Protein AF-G7SEZ0-F1 (afdb_monomer_lite)

Sequence (73 aa):
MVYTDKDRVDIAWKQYSNYSMGDVVKINDSQYTIGTVRKGLKDATGLDGYIVEEPDGNVTVLFQGSKGPGKEG

Structure (mmCIF, N/CA/C/O backbone):
data_AF-G7SEZ0-F1
#
_entry.id   AF-G7SEZ0-F1
#
loop_
_atom_site.group_PDB
_atom_site.id
_atom_site.type_symbol
_atom_site.label_atom_id
_atom_site.label_alt_id
_atom_site.label_comp_id
_atom_site.label_asym_id
_atom_site.label_entity_id
_atom_site.label_seq_id
_atom_site.pdbx_PDB_ins_code
_atom_site.Cartn_x
_atom_site.Cartn_y
_atom_site.Cartn_z
_atom_site.occupancy
_atom_site.B_iso_or_equiv
_atom_site.auth_seq_id
_atom_site.auth_comp_id
_atom_site.auth_asym_id
_atom_site.auth_atom_id
_atom_site.pdbx_PDB_model_num
ATOM 1 N N . MET A 1 1 ? 10.556 -8.892 -8.760 1.00 61.72 1 MET A N 1
ATOM 2 C CA . MET A 1 1 ? 11.231 -7.573 -8.702 1.00 61.72 1 MET A CA 1
ATOM 3 C C . MET A 1 1 ? 11.666 -7.348 -7.261 1.00 61.72 1 MET A C 1
ATOM 5 O O . MET A 1 1 ? 10.952 -7.797 -6.377 1.00 61.72 1 MET A O 1
ATOM 9 N N . VAL A 1 2 ? 12.830 -6.749 -7.005 1.00 81.00 2 VAL A N 1
ATOM 10 C CA . VAL A 1 2 ? 13.264 -6.434 -5.631 1.00 81.00 2 VAL A CA 1
ATOM 11 C C . VAL A 1 2 ? 13.048 -4.942 -5.408 1.00 81.00 2 VAL A C 1
ATOM 13 O O . VAL A 1 2 ? 13.616 -4.139 -6.142 1.00 81.00 2 VAL A O 1
ATOM 16 N N . TYR A 1 3 ? 12.213 -4.577 -4.435 1.00 84.69 3 TYR A N 1
ATOM 17 C CA . TYR A 1 3 ? 11.957 -3.179 -4.082 1.00 84.69 3 TYR A CA 1
ATOM 18 C C . TYR A 1 3 ? 13.210 -2.516 -3.497 1.00 84.69 3 TYR A C 1
ATOM 20 O O . TYR A 1 3 ? 13.869 -3.104 -2.632 1.00 84.69 3 TYR A O 1
ATOM 28 N N . THR A 1 4 ? 13.511 -1.289 -3.931 1.00 90.31 4 THR A N 1
ATOM 29 C CA . THR A 1 4 ? 14.537 -0.451 -3.291 1.00 90.31 4 THR A CA 1
ATOM 30 C C . THR A 1 4 ? 14.053 0.053 -1.930 1.00 90.31 4 THR A C 1
ATOM 32 O O . THR A 1 4 ? 12.861 0.002 -1.623 1.00 90.31 4 THR A O 1
ATOM 35 N N . ASP A 1 5 ? 14.951 0.595 -1.105 1.00 92.50 5 ASP A N 1
ATOM 36 C CA . ASP A 1 5 ? 14.544 1.192 0.175 1.00 92.50 5 ASP A CA 1
ATOM 37 C C . ASP A 1 5 ? 13.594 2.380 -0.015 1.00 92.50 5 ASP A C 1
ATOM 39 O O . ASP A 1 5 ? 12.646 2.540 0.753 1.00 92.50 5 ASP A O 1
ATOM 43 N N . LYS A 1 6 ? 13.770 3.163 -1.088 1.00 90.69 6 LYS A N 1
ATOM 44 C CA . LYS A 1 6 ? 12.818 4.220 -1.440 1.00 90.69 6 LYS A CA 1
ATOM 45 C C . LYS A 1 6 ? 11.457 3.650 -1.836 1.00 90.69 6 LYS A C 1
ATOM 47 O O . LYS A 1 6 ? 10.446 4.159 -1.361 1.00 90.69 6 LYS A O 1
ATOM 52 N N . ASP A 1 7 ? 11.418 2.593 -2.647 1.00 91.19 7 ASP A N 1
ATOM 53 C CA . ASP A 1 7 ? 10.151 1.954 -3.018 1.00 91.19 7 ASP A CA 1
ATOM 54 C C . ASP A 1 7 ? 9.426 1.427 -1.774 1.00 91.19 7 ASP A C 1
ATOM 56 O O . ASP A 1 7 ? 8.226 1.627 -1.637 1.00 91.19 7 ASP A O 1
ATOM 60 N N . ARG A 1 8 ? 10.149 0.831 -0.816 1.00 90.12 8 ARG A N 1
ATOM 61 C CA . ARG A 1 8 ? 9.579 0.369 0.464 1.00 90.12 8 ARG A CA 1
ATOM 62 C C . ARG A 1 8 ? 8.972 1.508 1.282 1.00 90.12 8 A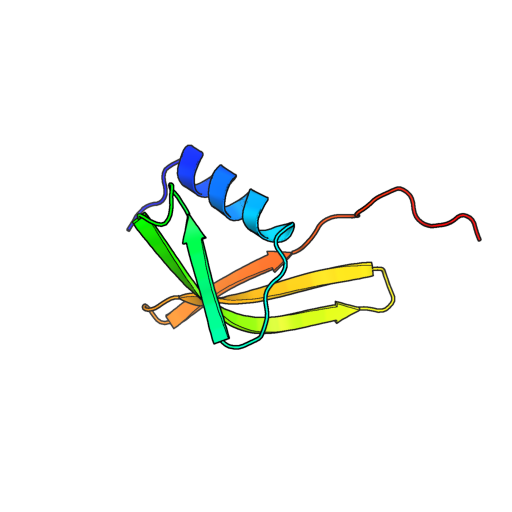RG A C 1
ATOM 64 O O . ARG A 1 8 ? 7.892 1.342 1.845 1.00 90.12 8 ARG A O 1
ATOM 71 N N . VAL A 1 9 ? 9.630 2.667 1.322 1.00 91.19 9 VAL A N 1
ATOM 72 C CA . VAL A 1 9 ? 9.076 3.874 1.956 1.00 91.19 9 VAL A CA 1
ATOM 73 C C . VAL A 1 9 ? 7.826 4.352 1.213 1.00 91.19 9 VAL A C 1
ATOM 75 O O . VAL A 1 9 ? 6.812 4.644 1.845 1.00 91.19 9 VAL A O 1
ATOM 78 N N . ASP A 1 10 ? 7.862 4.385 -0.119 1.00 92.25 10 ASP A N 1
ATOM 79 C CA . ASP A 1 10 ? 6.724 4.807 -0.938 1.00 92.25 10 ASP A CA 1
ATOM 80 C C . ASP A 1 10 ? 5.524 3.851 -0.771 1.00 92.25 10 ASP A C 1
ATOM 82 O O . ASP A 1 10 ? 4.387 4.321 -0.721 1.00 92.25 10 ASP A O 1
ATOM 86 N N . ILE A 1 11 ? 5.760 2.537 -0.621 1.00 90.94 11 ILE A N 1
ATOM 87 C CA . ILE A 1 11 ? 4.746 1.519 -0.283 1.00 90.94 11 ILE A CA 1
ATOM 88 C C . ILE A 1 11 ? 4.130 1.815 1.088 1.00 90.94 11 ILE A C 1
ATOM 90 O O . ILE A 1 11 ? 2.906 1.855 1.205 1.00 90.94 11 ILE A O 1
ATOM 94 N N . ALA A 1 12 ? 4.951 2.069 2.113 1.00 89.56 12 ALA A N 1
ATOM 95 C CA . ALA A 1 12 ? 4.465 2.367 3.461 1.00 89.56 12 ALA A CA 1
ATOM 96 C C . ALA A 1 12 ? 3.545 3.599 3.476 1.00 89.56 12 ALA A C 1
ATOM 98 O O . ALA A 1 12 ? 2.485 3.582 4.099 1.00 89.56 12 ALA A O 1
ATOM 99 N N . TRP A 1 13 ? 3.872 4.646 2.712 1.00 90.44 13 TRP A N 1
ATOM 100 C CA . TRP A 1 13 ? 3.013 5.829 2.592 1.00 90.44 13 TRP A CA 1
ATOM 101 C C . TRP A 1 13 ? 1.634 5.542 1.981 1.00 90.44 13 TRP A C 1
ATOM 103 O O . TRP A 1 13 ? 0.678 6.272 2.266 1.00 90.44 13 TRP A O 1
ATOM 113 N N . LYS A 1 14 ? 1.474 4.465 1.199 1.00 91.06 14 LYS A N 1
ATOM 114 C CA . LYS A 1 14 ? 0.169 4.086 0.630 1.00 91.06 14 LYS A CA 1
ATOM 115 C C . LYS A 1 14 ? -0.856 3.689 1.685 1.00 91.06 14 LYS A C 1
ATOM 117 O O . LYS A 1 14 ? -2.045 3.824 1.413 1.00 91.06 14 LYS A O 1
ATOM 122 N N . GLN A 1 15 ? -0.446 3.327 2.902 1.00 87.12 15 GLN A N 1
ATOM 123 C CA . GLN A 1 15 ? -1.383 3.047 3.998 1.00 87.12 15 GLN A CA 1
ATOM 124 C C . GLN A 1 15 ? -2.257 4.257 4.386 1.00 87.12 15 GLN A C 1
ATOM 126 O O . GLN A 1 15 ? -3.310 4.084 4.989 1.00 87.12 15 GLN A O 1
ATOM 131 N N . TYR A 1 16 ? -1.838 5.482 4.043 1.00 85.62 16 TYR A N 1
ATOM 132 C CA . TYR A 1 16 ? -2.597 6.713 4.299 1.00 85.62 16 TYR A CA 1
ATOM 133 C C . TYR A 1 16 ? -3.429 7.186 3.100 1.00 85.62 16 TYR A C 1
ATOM 135 O O . TYR A 1 16 ? -4.107 8.209 3.188 1.00 85.62 16 TYR A O 1
ATOM 143 N N . SER A 1 17 ? -3.388 6.460 1.981 1.00 89.56 17 SER A N 1
ATOM 144 C CA . SER A 1 17 ? -4.234 6.739 0.821 1.00 89.56 17 SER A CA 1
ATOM 145 C C . SER A 1 17 ? -5.648 6.186 1.026 1.00 89.56 17 SER A C 1
ATOM 147 O O . SER A 1 17 ? -5.884 5.289 1.838 1.00 89.56 17 SER A O 1
ATOM 149 N N . ASN A 1 18 ? -6.608 6.729 0.280 1.00 89.19 18 ASN A N 1
ATOM 150 C CA . ASN A 1 18 ? -7.979 6.231 0.273 1.00 89.19 18 ASN A CA 1
ATOM 151 C C . ASN A 1 18 ? -8.170 5.332 -0.944 1.00 89.19 18 ASN A C 1
ATOM 153 O O . ASN A 1 18 ? -8.037 5.811 -2.069 1.00 89.19 18 ASN A O 1
ATOM 157 N N . TYR A 1 19 ? -8.483 4.059 -0.705 1.00 92.12 19 TYR A N 1
ATOM 158 C CA . TYR A 1 19 ? -8.750 3.086 -1.759 1.00 92.12 19 TYR A CA 1
ATOM 159 C C . TYR A 1 19 ? -10.144 2.480 -1.642 1.00 92.12 19 TYR A C 1
ATOM 161 O O . TYR A 1 19 ? -10.684 2.297 -0.549 1.00 92.12 19 TYR A O 1
ATOM 169 N N . SER A 1 20 ? -10.683 2.107 -2.794 1.00 92.81 20 SER A N 1
ATOM 170 C CA . SER A 1 20 ? -11.859 1.265 -2.970 1.00 92.81 20 SER A CA 1
ATOM 171 C C . SER A 1 20 ? -11.459 -0.123 -3.473 1.00 92.81 20 SER A C 1
ATOM 173 O O . SER A 1 20 ? -10.351 -0.349 -3.962 1.00 92.81 20 SER A O 1
ATOM 175 N N . MET A 1 21 ? -12.371 -1.087 -3.347 1.00 93.50 21 MET A N 1
ATOM 176 C CA . MET A 1 21 ? -12.181 -2.410 -3.941 1.00 93.50 21 MET A CA 1
ATOM 177 C C . MET A 1 21 ? -12.013 -2.285 -5.462 1.00 93.50 21 MET A C 1
ATOM 179 O O . MET A 1 21 ? -12.826 -1.645 -6.122 1.00 93.50 21 MET A O 1
ATOM 183 N N . GLY A 1 22 ? -10.984 -2.931 -6.008 1.00 94.50 22 GLY A N 1
ATOM 184 C CA . GLY A 1 22 ? -10.628 -2.868 -7.426 1.00 94.50 22 GLY A CA 1
ATOM 185 C C . GLY A 1 22 ? -9.602 -1.789 -7.776 1.00 94.50 22 GLY A C 1
ATOM 186 O O . GLY A 1 22 ? -9.074 -1.817 -8.887 1.00 94.50 22 GLY A O 1
ATOM 187 N N . ASP A 1 23 ? -9.261 -0.891 -6.848 1.00 95.69 23 ASP A N 1
ATOM 188 C CA . ASP A 1 23 ? -8.263 0.144 -7.111 1.00 95.69 23 ASP A CA 1
ATOM 189 C C . ASP A 1 23 ? -6.869 -0.458 -7.301 1.00 95.69 23 ASP A C 1
ATOM 191 O O . ASP A 1 23 ? -6.459 -1.391 -6.606 1.00 95.69 23 ASP A O 1
ATOM 195 N N . VAL A 1 24 ? -6.115 0.112 -8.241 1.00 94.88 24 VAL A N 1
ATOM 196 C CA . VAL A 1 24 ? -4.725 -0.270 -8.496 1.00 94.88 24 VAL A CA 1
ATOM 197 C C . VAL A 1 24 ? -3.803 0.573 -7.625 1.00 94.88 24 VAL A C 1
ATOM 199 O O . VAL A 1 24 ? -3.784 1.802 -7.720 1.00 94.88 24 VAL A O 1
ATOM 202 N N . VAL A 1 25 ? -2.986 -0.088 -6.810 1.00 94.31 25 VAL A N 1
ATOM 203 C CA . VAL A 1 25 ? -1.995 0.565 -5.957 1.00 94.31 25 VAL A CA 1
ATOM 204 C C . VAL A 1 25 ? -0.683 0.695 -6.723 1.00 94.31 25 VAL A C 1
ATOM 206 O O . VAL A 1 25 ? -0.095 -0.302 -7.145 1.00 94.31 25 VAL A O 1
ATOM 209 N N . LYS A 1 26 ? -0.213 1.936 -6.895 1.00 93.25 26 LYS A N 1
ATOM 210 C CA . LYS A 1 26 ? 1.024 2.253 -7.623 1.00 93.25 26 LYS A CA 1
ATOM 211 C C . LYS A 1 26 ? 1.975 3.119 -6.807 1.00 93.25 26 LYS A C 1
ATOM 213 O O . LYS A 1 26 ? 1.514 3.972 -6.046 1.00 93.25 26 LYS A O 1
ATOM 218 N N . ILE A 1 27 ? 3.279 2.951 -7.012 1.00 90.88 27 ILE A N 1
ATOM 219 C CA . ILE A 1 27 ? 4.369 3.734 -6.397 1.00 90.88 27 ILE A CA 1
ATOM 220 C C . ILE A 1 27 ? 5.284 4.331 -7.469 1.00 90.88 27 ILE A C 1
ATOM 222 O O . ILE A 1 27 ? 5.094 4.067 -8.657 1.00 90.88 27 ILE A O 1
ATOM 226 N N . ASN A 1 28 ? 6.263 5.130 -7.029 1.00 84.94 28 ASN A N 1
ATOM 227 C CA . ASN A 1 28 ? 7.300 5.709 -7.883 1.00 84.94 28 ASN A CA 1
ATOM 228 C C . ASN A 1 28 ? 6.694 6.490 -9.066 1.00 84.94 28 ASN A C 1
ATOM 230 O O . ASN A 1 28 ? 6.826 6.108 -10.222 1.00 84.94 28 ASN A O 1
ATOM 234 N N . ASP A 1 29 ? 5.898 7.515 -8.745 1.00 81.56 29 ASP A N 1
ATOM 235 C CA . ASP A 1 29 ? 5.159 8.328 -9.726 1.00 81.56 29 ASP A CA 1
ATOM 236 C C . ASP A 1 29 ? 4.314 7.500 -10.719 1.00 81.56 29 ASP A C 1
ATOM 238 O O . ASP A 1 29 ? 4.239 7.758 -11.913 1.00 81.56 29 ASP A O 1
ATOM 242 N N . SER A 1 30 ? 3.658 6.453 -10.213 1.00 81.88 30 SER A N 1
ATOM 243 C CA . SER A 1 30 ? 2.832 5.518 -10.995 1.00 81.88 30 SER A CA 1
ATOM 244 C C . SER A 1 30 ? 3.583 4.586 -11.954 1.00 81.88 30 SER A C 1
ATOM 246 O O . SER A 1 30 ? 2.923 3.891 -12.732 1.00 81.88 30 SER A O 1
ATOM 248 N N . GLN A 1 31 ? 4.915 4.510 -11.888 1.00 82.81 31 GLN A N 1
ATOM 249 C CA . GLN A 1 31 ? 5.703 3.599 -12.725 1.00 82.81 31 GLN A CA 1
ATOM 250 C C . GLN A 1 31 ? 5.547 2.131 -12.320 1.00 82.81 31 GLN A C 1
ATOM 252 O O . GLN A 1 31 ? 5.486 1.260 -13.187 1.00 82.81 31 GLN A O 1
ATOM 257 N N . TYR A 1 32 ? 5.442 1.845 -11.019 1.00 87.00 32 TYR A N 1
ATOM 258 C CA . TYR A 1 32 ? 5.331 0.472 -10.524 1.00 87.00 32 TYR A CA 1
ATOM 259 C C . TYR A 1 32 ? 3.954 0.202 -9.942 1.00 87.00 32 TYR A C 1
ATOM 261 O O . TYR A 1 32 ? 3.453 0.966 -9.116 1.00 87.00 32 TYR A O 1
ATOM 269 N N . THR A 1 33 ? 3.358 -0.912 -10.360 1.00 91.88 33 THR A N 1
ATOM 270 C CA . THR A 1 33 ? 2.118 -1.430 -9.780 1.00 91.88 33 THR A CA 1
ATOM 271 C C . THR A 1 33 ? 2.472 -2.442 -8.703 1.00 91.88 33 THR A C 1
ATOM 2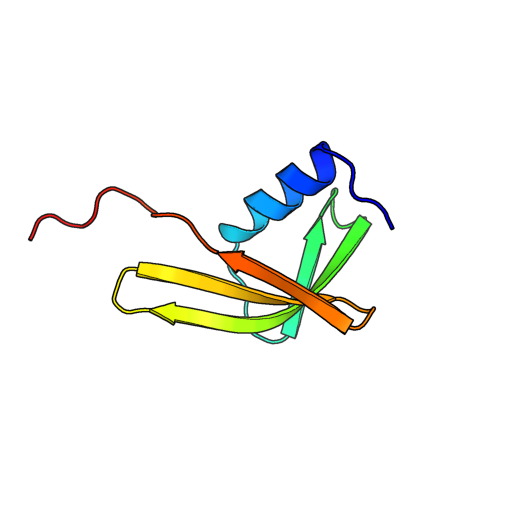73 O O . THR A 1 33 ? 3.123 -3.435 -9.006 1.00 91.88 33 THR A O 1
ATOM 276 N N . ILE A 1 34 ? 2.032 -2.180 -7.472 1.00 91.25 34 ILE A N 1
ATOM 277 C CA . ILE A 1 34 ? 2.099 -3.151 -6.376 1.00 91.25 34 ILE A CA 1
ATOM 278 C C . ILE A 1 34 ? 1.043 -4.227 -6.634 1.00 91.25 34 ILE A C 1
ATOM 280 O O . ILE A 1 34 ? 1.351 -5.406 -6.681 1.00 91.25 34 ILE A O 1
ATOM 284 N N . GLY A 1 35 ? -0.207 -3.818 -6.866 1.00 94.31 35 GLY A N 1
ATOM 285 C CA . GLY A 1 35 ? -1.303 -4.759 -7.068 1.00 94.31 35 GLY A CA 1
ATOM 286 C C . GLY A 1 35 ? -2.680 -4.108 -7.046 1.00 94.31 35 GLY A C 1
ATOM 287 O O . GLY A 1 35 ? -2.807 -2.887 -7.179 1.00 94.31 35 GLY A O 1
ATOM 288 N N . THR A 1 36 ? -3.714 -4.926 -6.866 1.00 96.44 36 THR A N 1
ATOM 289 C CA . THR A 1 36 ? -5.120 -4.504 -6.841 1.00 96.44 36 THR A CA 1
ATOM 290 C C . THR A 1 36 ? -5.727 -4.708 -5.459 1.00 96.44 36 THR A C 1
ATOM 292 O O . THR A 1 36 ? -5.595 -5.772 -4.857 1.00 96.44 36 THR A O 1
ATOM 295 N N . VAL A 1 37 ? -6.445 -3.705 -4.956 1.00 95.88 37 VAL A N 1
ATOM 296 C CA . VAL A 1 37 ? -7.152 -3.799 -3.676 1.00 95.88 37 VAL A CA 1
ATOM 297 C C . VAL A 1 37 ? -8.293 -4.804 -3.789 1.00 95.88 37 VAL A C 1
ATOM 299 O O . VAL A 1 37 ? -9.249 -4.609 -4.540 1.00 95.88 37 VAL A O 1
ATOM 302 N N . ARG A 1 38 ? -8.225 -5.878 -3.003 1.00 95.31 38 ARG A N 1
ATOM 303 C CA . ARG A 1 38 ? -9.288 -6.889 -2.922 1.00 95.31 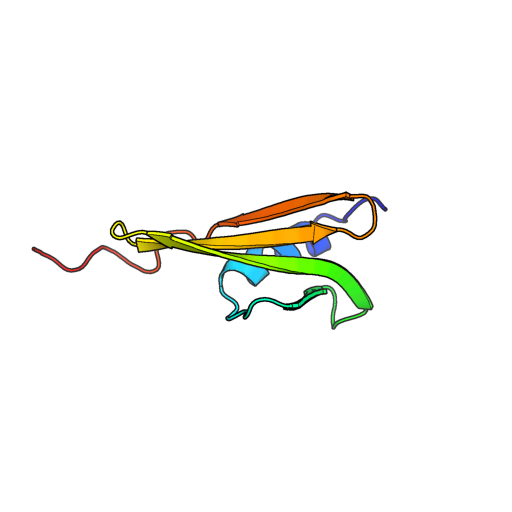38 ARG A CA 1
ATOM 304 C C . ARG A 1 38 ? -10.265 -6.623 -1.796 1.00 95.31 38 ARG A C 1
ATOM 306 O O . ARG A 1 38 ? -11.439 -6.958 -1.917 1.00 95.31 38 ARG A O 1
ATOM 313 N N . LYS A 1 39 ? -9.789 -6.034 -0.698 1.00 91.56 39 LYS A N 1
ATOM 314 C CA . LYS A 1 39 ? -10.607 -5.797 0.489 1.00 91.56 39 LYS A CA 1
ATOM 315 C C . LYS A 1 39 ? -10.067 -4.634 1.310 1.00 91.56 39 LYS A C 1
ATOM 317 O O . LYS A 1 39 ? -8.873 -4.577 1.588 1.00 91.56 39 LYS A O 1
ATOM 322 N N . GLY A 1 40 ? -10.962 -3.747 1.733 1.00 88.75 40 GLY A N 1
ATOM 323 C CA . GLY A 1 40 ? -10.695 -2.806 2.818 1.00 88.75 40 GLY A CA 1
ATOM 324 C C . GLY A 1 40 ? -10.919 -3.480 4.171 1.00 88.75 40 GLY A C 1
ATOM 325 O O . GLY A 1 40 ? -11.905 -4.197 4.361 1.00 88.75 40 GLY A O 1
ATOM 326 N N . LEU A 1 41 ? -10.000 -3.260 5.099 1.00 85.62 41 LEU A N 1
ATOM 327 C CA . LEU A 1 41 ? -10.113 -3.628 6.501 1.00 85.62 41 LEU A CA 1
ATOM 328 C C . LEU A 1 41 ? -10.517 -2.372 7.267 1.00 85.62 41 LEU A C 1
ATOM 330 O O . LEU A 1 41 ? -9.867 -1.337 7.145 1.00 85.62 41 LEU A O 1
ATOM 334 N N . LYS A 1 42 ? -11.611 -2.459 8.015 1.00 83.62 42 LYS A N 1
ATOM 335 C CA . LYS A 1 42 ? -12.030 -1.431 8.964 1.00 83.62 42 LYS A CA 1
ATOM 336 C C . LYS A 1 42 ? -12.486 -2.138 10.220 1.00 83.62 42 LYS A C 1
ATOM 338 O O . LYS A 1 42 ? -13.346 -3.015 10.134 1.00 83.62 42 LYS A O 1
ATOM 343 N N . ASP A 1 43 ? -11.911 -1.760 11.349 1.00 75.44 43 ASP A N 1
ATOM 344 C CA . ASP A 1 43 ? -12.288 -2.289 12.651 1.00 75.44 43 ASP A CA 1
ATOM 345 C C . ASP A 1 43 ? -12.742 -1.177 13.604 1.00 75.44 43 ASP A C 1
ATOM 347 O O . ASP A 1 43 ? -12.344 -0.016 13.478 1.00 75.44 43 ASP A O 1
ATOM 351 N N . ALA A 1 44 ? -13.577 -1.541 14.581 1.00 73.12 44 ALA A N 1
ATOM 352 C CA . ALA A 1 44 ? -14.095 -0.622 15.593 1.00 73.12 44 ALA A CA 1
ATOM 353 C C . ALA A 1 44 ? -12.990 0.007 16.463 1.00 73.12 44 ALA A C 1
ATOM 355 O O . ALA A 1 44 ? -13.190 1.085 17.020 1.00 73.12 44 ALA A O 1
ATOM 356 N N . THR A 1 45 ? -11.818 -0.629 16.554 1.00 69.62 45 THR A N 1
ATOM 357 C CA . THR A 1 45 ? -10.634 -0.113 17.263 1.00 69.62 45 THR A CA 1
ATOM 358 C C . THR A 1 45 ? -9.892 0.996 16.513 1.00 69.62 45 THR A C 1
ATOM 360 O O . THR A 1 45 ? -8.948 1.572 17.050 1.00 69.62 45 THR A O 1
ATOM 363 N N . GLY A 1 46 ? -10.302 1.317 15.280 1.00 66.94 46 GLY A N 1
ATOM 364 C CA . GLY A 1 46 ? -9.623 2.297 14.429 1.00 66.94 46 GLY A CA 1
ATOM 365 C C . GLY A 1 46 ? -8.433 1.726 13.655 1.00 66.94 46 GLY A C 1
ATOM 366 O O . GLY A 1 46 ? -7.689 2.488 13.035 1.00 66.94 46 GLY A O 1
ATOM 367 N N . LEU A 1 47 ? -8.256 0.399 13.672 1.00 76.38 47 LEU A N 1
ATOM 368 C CA . LEU A 1 47 ? -7.338 -0.297 12.780 1.00 76.38 47 LEU A CA 1
ATOM 369 C C . LEU A 1 47 ? -7.959 -0.368 11.375 1.00 76.38 47 LEU A C 1
ATOM 371 O O . LEU A 1 47 ? -8.805 -1.217 11.087 1.00 76.38 47 LEU A O 1
ATOM 375 N N . ASP A 1 48 ? -7.531 0.541 10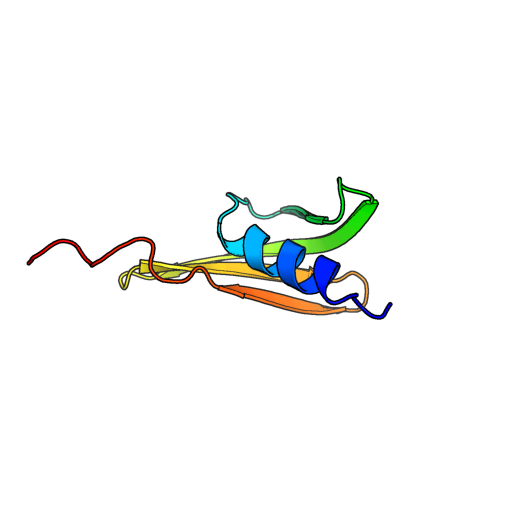.506 1.00 85.81 48 ASP A N 1
ATOM 376 C CA . ASP A 1 48 ? -7.908 0.555 9.094 1.00 85.81 48 ASP A CA 1
ATOM 377 C C . ASP A 1 48 ? -6.786 -0.051 8.240 1.00 85.81 48 ASP A C 1
ATOM 379 O O . ASP A 1 48 ? -5.610 -0.005 8.599 1.00 85.81 48 ASP A O 1
ATOM 383 N N . GLY A 1 49 ? -7.119 -0.606 7.080 1.00 90.62 49 GLY A N 1
ATOM 384 C CA . GLY A 1 49 ? -6.112 -1.091 6.146 1.00 90.62 49 GLY A CA 1
ATOM 385 C C . GLY A 1 49 ? -6.672 -1.623 4.838 1.00 90.62 49 GLY A C 1
ATOM 386 O O . GLY A 1 49 ? -7.873 -1.565 4.580 1.00 90.62 49 GLY A O 1
ATOM 387 N N . TYR A 1 50 ? -5.791 -2.169 4.006 1.00 93.75 50 TYR A N 1
ATOM 388 C CA . TYR A 1 50 ? -6.142 -2.717 2.699 1.00 93.75 50 TYR A CA 1
ATOM 389 C C . TYR A 1 50 ? -5.376 -4.003 2.418 1.00 93.75 50 TYR A C 1
ATOM 391 O O . TYR A 1 50 ? -4.181 -4.100 2.682 1.00 93.75 50 TYR A O 1
ATOM 399 N N . ILE A 1 51 ? -6.070 -4.975 1.835 1.00 93.81 51 ILE A N 1
ATOM 400 C CA . ILE A 1 51 ? -5.473 -6.179 1.264 1.00 93.81 51 ILE A CA 1
ATOM 401 C C . ILE A 1 51 ? -5.276 -5.927 -0.229 1.00 93.81 51 ILE A C 1
ATOM 403 O O . ILE A 1 51 ? -6.253 -5.709 -0.955 1.00 93.81 51 ILE A O 1
ATOM 407 N N . VAL A 1 52 ? -4.022 -5.961 -0.666 1.00 94.94 52 VAL A N 1
ATOM 408 C CA . VAL A 1 52 ? -3.589 -5.745 -2.046 1.00 94.94 52 VAL A CA 1
ATOM 409 C C . VAL A 1 52 ? -3.060 -7.064 -2.594 1.00 94.94 52 VAL A C 1
ATOM 411 O O . VAL A 1 52 ? -2.114 -7.630 -2.054 1.00 94.94 52 VAL A O 1
ATOM 414 N N . GLU A 1 53 ? -3.685 -7.559 -3.655 1.00 95.62 53 GLU A N 1
ATOM 415 C CA . GLU A 1 53 ? -3.231 -8.748 -4.375 1.00 95.62 53 GLU A CA 1
ATOM 416 C C . GLU A 1 53 ? -2.262 -8.327 -5.476 1.00 95.62 53 GLU A C 1
ATOM 418 O O . GLU A 1 53 ? -2.608 -7.516 -6.343 1.00 95.62 53 GLU A O 1
ATOM 423 N N . GLU A 1 54 ? -1.044 -8.849 -5.411 1.00 92.38 54 GLU A N 1
ATOM 424 C CA . GLU A 1 54 ? 0.008 -8.607 -6.389 1.00 92.38 54 GLU A CA 1
ATOM 425 C C . GLU A 1 54 ? -0.186 -9.517 -7.619 1.00 92.38 54 GLU A C 1
ATOM 427 O O . GLU A 1 54 ? -0.775 -10.597 -7.512 1.00 92.38 54 GLU A O 1
ATOM 432 N N . PRO A 1 55 ? 0.303 -9.123 -8.811 1.00 87.81 55 PRO A N 1
ATOM 433 C CA . PRO A 1 55 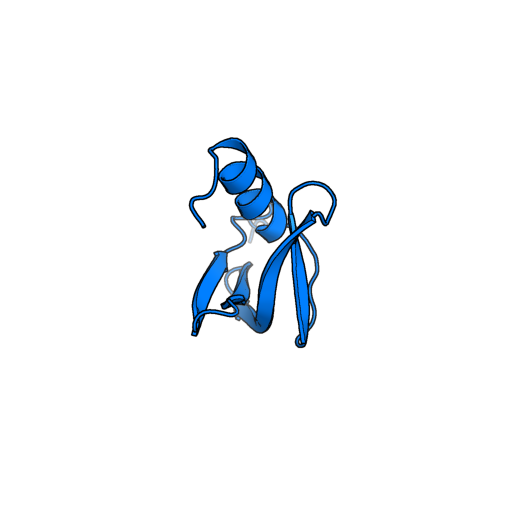? 0.113 -9.898 -10.043 1.00 87.81 55 PRO A CA 1
ATOM 434 C C . PRO A 1 55 ? 0.699 -11.316 -10.015 1.00 87.81 55 PRO A C 1
ATOM 436 O O . PRO A 1 55 ? 0.287 -12.166 -10.800 1.00 87.81 55 PRO A O 1
ATOM 439 N N . ASP A 1 56 ? 1.681 -11.563 -9.149 1.00 88.19 56 ASP A N 1
ATOM 440 C CA . ASP A 1 56 ? 2.338 -12.860 -8.971 1.00 88.19 56 ASP A CA 1
ATOM 441 C C . ASP A 1 56 ? 1.633 -13.762 -7.940 1.00 88.19 56 ASP A C 1
ATOM 443 O O . ASP A 1 56 ? 2.094 -14.872 -7.673 1.00 88.19 56 ASP A O 1
ATOM 447 N N . GLY A 1 57 ? 0.501 -13.310 -7.388 1.00 84.06 57 GLY A N 1
ATOM 448 C CA . GLY A 1 57 ? -0.281 -14.026 -6.384 1.00 84.06 57 GLY A CA 1
ATOM 449 C C . GLY A 1 57 ? 0.158 -13.768 -4.942 1.00 84.06 57 GLY A C 1
ATOM 450 O O . GLY A 1 57 ? -0.467 -14.302 -4.024 1.00 84.06 57 GLY A O 1
ATOM 451 N N . ASN A 1 58 ? 1.191 -12.947 -4.716 1.00 90.44 58 ASN A N 1
ATOM 452 C CA . ASN A 1 58 ? 1.521 -12.475 -3.376 1.00 90.44 58 ASN A CA 1
ATOM 453 C C . ASN A 1 58 ? 0.457 -11.505 -2.855 1.00 90.44 58 ASN A C 1
ATOM 455 O O . ASN A 1 58 ? -0.306 -10.895 -3.606 1.00 90.44 58 ASN A O 1
ATOM 459 N N . VAL A 1 59 ? 0.397 -11.369 -1.532 1.00 91.75 59 VAL A N 1
ATOM 460 C CA . VAL A 1 59 ? -0.544 -10.468 -0.868 1.00 91.75 59 VAL A CA 1
ATOM 461 C C . VAL A 1 59 ? 0.229 -9.491 -0.001 1.00 91.75 59 VAL A C 1
ATOM 463 O O . VAL A 1 59 ? 0.881 -9.881 0.967 1.00 91.75 59 VAL A O 1
ATOM 466 N N . THR A 1 60 ? 0.087 -8.209 -0.319 1.00 90.88 60 THR A N 1
ATOM 467 C CA . THR A 1 60 ? 0.583 -7.104 0.493 1.00 90.88 60 THR A CA 1
ATOM 468 C C . THR A 1 60 ? -0.564 -6.545 1.331 1.00 90.88 60 THR A C 1
ATOM 470 O O . THR A 1 60 ? -1.637 -6.224 0.815 1.00 90.88 60 THR A O 1
ATOM 473 N N . VAL A 1 61 ? -0.346 -6.401 2.639 1.00 91.81 61 VAL A N 1
ATOM 474 C CA . VAL A 1 61 ? -1.329 -5.791 3.543 1.00 91.81 61 VAL A CA 1
ATOM 475 C C . VAL A 1 61 ? -0.842 -4.414 3.975 1.00 91.81 61 VAL A C 1
ATOM 477 O O . VAL A 1 61 ? 0.185 -4.283 4.636 1.00 91.81 61 VAL A O 1
ATOM 480 N N . LEU A 1 62 ? -1.598 -3.384 3.602 1.00 91.69 62 LEU A N 1
ATOM 481 C CA . LEU A 1 62 ? -1.358 -2.002 4.002 1.00 91.69 62 LEU A CA 1
ATOM 482 C C . LEU A 1 62 ? -2.134 -1.728 5.288 1.00 91.69 62 LEU A C 1
ATOM 484 O O . LEU A 1 62 ? -3.330 -1.449 5.230 1.00 91.69 62 LEU A O 1
ATOM 488 N N . PHE A 1 63 ? -1.478 -1.823 6.442 1.00 87.94 63 PHE A N 1
ATOM 489 C CA . PHE A 1 63 ? -2.090 -1.465 7.721 1.00 87.94 63 PHE A CA 1
ATOM 490 C C . PHE A 1 63 ? -1.864 0.002 8.035 1.00 87.94 63 PHE A C 1
ATOM 492 O O . PHE A 1 63 ? -0.732 0.470 8.105 1.00 87.94 63 PHE A O 1
ATOM 499 N N . GLN A 1 64 ? -2.945 0.728 8.273 1.00 82.56 64 GLN A N 1
ATOM 500 C CA . GLN A 1 64 ? -2.863 2.107 8.692 1.00 82.56 64 GLN A CA 1
ATOM 501 C C . GLN A 1 64 ? -2.602 2.165 10.198 1.00 82.56 64 GLN A C 1
ATOM 503 O O . GLN A 1 64 ? -3.426 1.747 11.010 1.00 82.56 64 GLN A O 1
ATOM 508 N N . GLY A 1 65 ? -1.436 2.694 10.574 1.00 71.69 65 GLY A N 1
ATOM 509 C CA . GLY A 1 65 ? -1.141 3.015 11.970 1.00 71.69 65 GLY A CA 1
ATOM 510 C C . GLY A 1 65 ? -2.102 4.068 12.535 1.00 71.69 65 GLY A C 1
ATOM 511 O O . GLY A 1 65 ? -2.839 4.719 11.789 1.00 71.69 65 GLY A O 1
ATOM 512 N N . SER A 1 66 ? -2.074 4.259 13.859 1.00 67.69 66 SER A N 1
ATOM 513 C CA . SER A 1 66 ? -2.987 5.180 14.550 1.00 67.69 66 SER A CA 1
ATOM 514 C C . SER A 1 66 ? -2.992 6.570 13.901 1.00 67.69 66 SER A C 1
ATOM 516 O O . SER A 1 66 ? -1.941 7.188 13.726 1.00 67.69 66 SER A O 1
ATOM 518 N N . LYS A 1 67 ? -4.183 7.069 13.547 1.00 64.06 67 LYS A N 1
ATOM 519 C CA . LYS A 1 67 ? -4.384 8.393 12.920 1.00 64.06 67 LYS A CA 1
ATOM 520 C C . LYS A 1 67 ? -4.250 9.561 13.909 1.00 64.06 67 LYS A C 1
ATOM 522 O O . LYS A 1 67 ? -4.260 10.715 13.495 1.00 64.06 67 LYS A O 1
ATOM 527 N N . GLY A 1 68 ? -4.123 9.270 15.202 1.00 61.97 68 GLY A N 1
ATOM 528 C CA . GLY A 1 68 ? -3.947 10.241 16.279 1.00 61.97 68 GLY A CA 1
ATOM 529 C C . GLY A 1 68 ? -4.018 9.563 17.652 1.00 61.97 68 GLY A C 1
ATOM 530 O O . GLY A 1 68 ? -4.267 8.353 17.715 1.00 61.97 68 GLY A O 1
ATOM 531 N N . PRO A 1 69 ? -3.799 10.301 18.755 1.00 54.59 69 PRO A N 1
ATOM 532 C CA . PRO A 1 69 ? -4.259 9.843 20.060 1.00 54.59 69 PRO A CA 1
ATOM 533 C C . PRO A 1 69 ? -5.778 9.635 19.967 1.00 54.59 69 PRO A C 1
ATOM 535 O O . PRO A 1 69 ? -6.476 10.447 19.356 1.00 54.59 69 PRO A O 1
ATOM 538 N N . GLY A 1 70 ? -6.282 8.509 20.478 1.00 58.22 70 GLY A N 1
ATOM 539 C CA . GLY A 1 70 ? -7.718 8.219 20.472 1.00 58.22 70 GLY A CA 1
ATOM 540 C C . GLY A 1 70 ? -8.506 9.388 21.067 1.00 58.22 70 GLY A C 1
ATOM 541 O O . GLY A 1 70 ? -7.977 10.121 21.903 1.00 58.22 70 GLY A O 1
ATOM 542 N N . LYS A 1 71 ? -9.755 9.589 2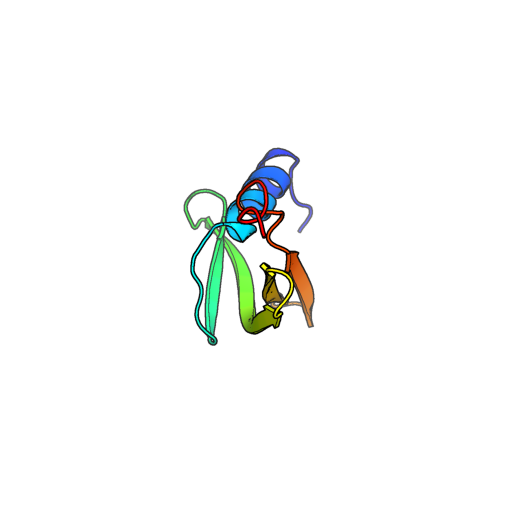0.628 1.00 51.59 71 LYS A N 1
ATOM 543 C CA . LYS A 1 71 ? -10.639 10.527 21.329 1.00 51.59 71 LYS A CA 1
ATOM 544 C C . LYS A 1 71 ? -10.638 10.152 22.810 1.00 51.59 71 LYS A C 1
ATOM 546 O O . LYS A 1 71 ? -10.829 8.979 23.130 1.00 51.59 71 LYS A O 1
ATOM 551 N N . GLU A 1 72 ? -10.379 11.134 23.666 1.00 48.56 72 GLU A N 1
ATOM 552 C CA . GLU A 1 72 ? -10.588 11.004 25.105 1.00 48.56 72 GLU A CA 1
ATOM 553 C C . GLU A 1 72 ? -12.009 10.468 25.336 1.00 48.56 72 GLU A C 1
ATOM 555 O O . GLU A 1 72 ? -12.950 10.886 24.651 1.00 48.56 72 GLU A O 1
ATOM 560 N N . GLY A 1 73 ? -12.110 9.456 26.201 1.00 43.78 73 GLY A N 1
ATOM 561 C CA . GLY A 1 73 ? -13.377 8.826 26.577 1.00 43.78 73 GLY A CA 1
ATOM 562 C C . GLY A 1 73 ? -14.304 9.756 27.343 1.00 43.78 73 GLY A C 1
ATOM 563 O O . GLY A 1 73 ? -13.827 10.789 27.863 1.00 43.78 73 GLY A O 1
#

Radius of gyration: 13.27 Å; chains: 1; bounding box: 29×25×39 Å

Foldseek 3Di:
DDDDPVSVVQLLVCLPDDDDFQDWDAGDVRPDTQAGFHDWDDDPVRFTWTWGQGPVRDIDIHTRDDPDPPPDD

pLDDT: mean 84.54, std 12.31, range [43.78, 96.44]

Secondary structure (DSSP, 8-state):
-PPPHHHHHHHHHGGGS---TTPEEEETTTTEEEEEEEEEEE-TTS-EEEEEE-TTS-EEEEEE--SSSPPP-

Organism: NCBI:txid1004952